Protein AF-A0A7X6WTU8-F1 (afdb_monomer_lite)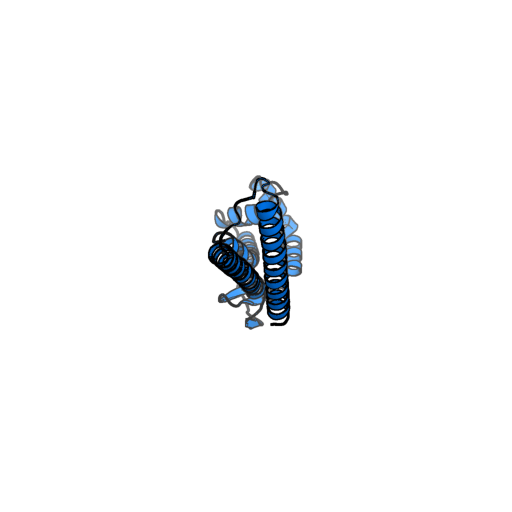

Sequence (178 aa):
MKKYIISIILMIMLAIFIYVMYQYFFKRNVDKALQKEEVYKLPDLNDLVSFYLFLCAIVFFALLMKDTAKSFDDKGSHCVQDNVSVSYIDANYEFCINSYNNIVFKNQESAMNNILKQNETLIAELLEKRNIKESKSHDALYFSLQQYQSSESETALYHLLDIYRNYYLTEEKGGQNS

Secondary structure (DSSP, 8-state):
-HHHHHHHHHHHHHHHHHHHHHHHHHHHHHHHHHTT-----PPPHHHHHHHHHHHHHHHHHHHHHHHHHHHHHHHHH-EEEE----TTS-TTS-EEEETTS-EEESSHHHHHHHHHHHTHHHHHHHHHHTT--GGGHHHHHHHHHHH---SHHHHHHHHHHHHHHHHHHHHHHHHTT-

Structure (mmCIF, N/CA/C/O backbone):
data_AF-A0A7X6WTU8-F1
#
_entry.id   AF-A0A7X6WTU8-F1
#
loop_
_atom_site.group_PDB
_atom_site.id
_atom_site.type_symbol
_atom_site.label_atom_id
_atom_site.label_alt_id
_atom_site.label_comp_id
_atom_site.label_asym_id
_atom_site.label_entity_id
_atom_site.label_seq_id
_atom_site.pdbx_PDB_ins_code
_atom_site.Cartn_x
_atom_site.Cartn_y
_atom_site.Cartn_z
_atom_site.occupancy
_atom_site.B_iso_or_equiv
_atom_site.auth_seq_id
_atom_site.auth_comp_id
_atom_site.auth_asym_id
_atom_site.auth_atom_id
_atom_site.pdbx_PDB_model_num
ATOM 1 N N . MET A 1 1 ? -2.491 -11.390 15.156 1.00 62.38 1 MET A N 1
ATOM 2 C CA . MET A 1 1 ? -3.156 -11.897 16.384 1.00 62.38 1 MET A CA 1
ATOM 3 C C . MET A 1 1 ? -2.782 -11.115 17.653 1.00 62.38 1 MET A C 1
ATOM 5 O O . MET A 1 1 ? -3.670 -10.497 18.220 1.00 62.38 1 MET A O 1
ATOM 9 N N . LYS A 1 2 ? -1.501 -11.035 18.067 1.00 76.50 2 LYS A N 1
ATOM 10 C CA . LYS A 1 2 ? -1.082 -10.296 19.290 1.00 76.50 2 LYS A CA 1
ATOM 11 C C . LYS A 1 2 ? -1.552 -8.825 19.346 1.00 76.50 2 LYS A C 1
ATOM 13 O O . LYS A 1 2 ? -1.995 -8.371 20.392 1.00 76.50 2 LYS A O 1
ATOM 18 N N . LYS A 1 3 ? -1.518 -8.104 18.217 1.00 75.00 3 LYS A N 1
ATOM 19 C CA . LYS A 1 3 ? -1.944 -6.691 18.118 1.00 75.00 3 LYS A CA 1
ATOM 20 C C . LYS A 1 3 ? -3.439 -6.479 18.413 1.00 75.00 3 LYS A C 1
ATOM 22 O O . LYS A 1 3 ? -3.790 -5.525 19.096 1.00 75.00 3 LYS A O 1
ATOM 27 N N . TYR A 1 4 ? -4.300 -7.396 17.967 1.00 80.12 4 TYR A N 1
ATOM 28 C CA . TYR A 1 4 ? -5.743 -7.330 18.227 1.00 80.12 4 TYR A CA 1
ATOM 29 C C . TYR A 1 4 ? -6.070 -7.590 19.696 1.00 80.12 4 TYR A C 1
ATOM 31 O O . TYR A 1 4 ? -6.890 -6.886 20.270 1.00 80.12 4 TYR A O 1
ATOM 39 N N . ILE A 1 5 ? -5.375 -8.541 20.327 1.00 86.00 5 ILE A N 1
ATOM 40 C CA . ILE A 1 5 ? -5.543 -8.837 21.757 1.00 86.00 5 ILE A CA 1
ATOM 41 C C . ILE A 1 5 ? -5.184 -7.609 22.605 1.00 86.00 5 ILE A C 1
ATOM 43 O O . ILE A 1 5 ? -5.943 -7.236 23.493 1.00 86.00 5 ILE A O 1
ATOM 47 N N . ILE A 1 6 ? -4.071 -6.935 22.294 1.00 87.69 6 ILE A N 1
ATOM 48 C CA . ILE A 1 6 ? -3.666 -5.704 22.992 1.00 87.69 6 ILE A CA 1
ATOM 49 C C . ILE A 1 6 ? -4.714 -4.598 22.809 1.00 87.69 6 ILE A C 1
ATOM 51 O O . ILE A 1 6 ? -5.072 -3.928 23.775 1.00 87.69 6 ILE A O 1
ATOM 55 N N . SER A 1 7 ? -5.242 -4.427 21.592 1.00 83.38 7 SER A N 1
ATOM 56 C CA . SER A 1 7 ? -6.282 -3.429 21.322 1.00 83.38 7 SER A CA 1
ATOM 57 C C . SER A 1 7 ? -7.583 -3.729 22.076 1.00 83.38 7 SER A C 1
ATOM 59 O O . SER A 1 7 ? -8.149 -2.814 22.665 1.00 83.38 7 SER A O 1
ATOM 61 N N . ILE A 1 8 ? -8.008 -4.996 22.146 1.00 87.81 8 ILE A N 1
ATOM 62 C CA . ILE A 1 8 ? -9.170 -5.424 22.944 1.00 87.81 8 ILE A CA 1
ATOM 63 C C . ILE A 1 8 ? -8.971 -5.075 24.421 1.00 87.81 8 ILE A C 1
ATOM 65 O O . ILE A 1 8 ? -9.858 -4.489 25.038 1.00 87.81 8 ILE A O 1
ATOM 69 N N . ILE A 1 9 ? -7.803 -5.394 24.987 1.00 90.50 9 ILE A N 1
ATOM 70 C CA . ILE A 1 9 ? -7.499 -5.106 26.396 1.00 90.50 9 ILE A CA 1
ATOM 71 C C . ILE A 1 9 ? -7.551 -3.597 26.663 1.00 90.50 9 ILE A C 1
ATOM 73 O O . ILE A 1 9 ? -8.177 -3.172 27.633 1.00 90.50 9 ILE A O 1
ATOM 77 N N . LEU A 1 10 ? -6.946 -2.779 25.795 1.00 89.56 10 LEU A N 1
ATOM 78 C CA . LEU A 1 10 ? -6.986 -1.317 25.914 1.00 89.56 10 LEU A CA 1
ATOM 79 C C . LEU A 1 10 ? -8.417 -0.773 25.866 1.00 89.56 10 LEU A C 1
ATOM 81 O O . LEU A 1 10 ? -8.763 0.108 26.651 1.00 89.56 10 LEU A O 1
ATOM 85 N N . MET A 1 11 ? -9.257 -1.326 24.992 1.00 90.00 11 MET A N 1
ATOM 86 C CA . MET A 1 11 ? -10.660 -0.935 24.897 1.00 90.00 11 MET A CA 1
ATOM 87 C C . MET A 1 11 ? -11.417 -1.275 26.178 1.00 90.00 11 MET A C 1
ATOM 89 O O . MET A 1 11 ? -12.075 -0.397 26.734 1.00 90.00 11 MET A O 1
ATOM 93 N N . ILE A 1 12 ? -11.267 -2.491 26.707 1.00 91.88 12 ILE A N 1
ATOM 94 C CA . ILE A 1 12 ? -11.907 -2.895 27.969 1.00 91.88 12 ILE A CA 1
ATOM 95 C C . ILE A 1 12 ? -11.475 -1.976 29.120 1.00 91.88 12 ILE A C 1
ATOM 97 O O . ILE A 1 12 ? -12.317 -1.509 29.886 1.00 91.88 12 ILE A O 1
ATOM 101 N N . MET A 1 13 ? -10.181 -1.659 29.216 1.00 92.69 13 MET A N 1
ATOM 102 C CA . MET A 1 13 ? -9.663 -0.729 30.226 1.00 92.69 13 MET A CA 1
ATOM 103 C C . MET A 1 13 ? -10.292 0.663 30.094 1.00 92.69 13 MET A C 1
ATOM 105 O O . MET A 1 13 ? -10.672 1.267 31.097 1.00 92.69 13 MET A O 1
ATOM 109 N N . LEU A 1 14 ? -10.461 1.152 28.862 1.00 91.94 14 LEU A N 1
ATOM 110 C CA . LEU A 1 14 ? -11.131 2.421 28.594 1.00 91.94 14 LEU A CA 1
ATOM 111 C C . LEU A 1 14 ? -12.617 2.384 28.987 1.00 91.94 14 LEU A C 1
ATOM 113 O O . LEU A 1 14 ? -13.101 3.346 29.578 1.00 91.94 14 LEU A O 1
ATOM 117 N N . ALA A 1 15 ? -13.331 1.282 28.729 1.00 88.81 15 ALA A N 1
ATOM 118 C CA . ALA A 1 15 ? -14.728 1.123 29.144 1.00 88.81 15 ALA A CA 1
ATOM 119 C C . ALA A 1 15 ? -14.877 1.202 30.667 1.00 88.81 15 ALA A C 1
ATOM 121 O O . ALA A 1 15 ? -15.729 1.931 31.176 1.00 88.81 15 ALA A O 1
ATOM 122 N N . ILE A 1 16 ? -14.017 0.481 31.394 1.00 92.62 16 ILE A N 1
ATOM 123 C CA . ILE A 1 16 ? -13.997 0.492 32.860 1.00 92.62 16 ILE A CA 1
ATOM 124 C C . ILE A 1 16 ? -13.714 1.909 33.363 1.00 92.62 16 ILE A C 1
ATOM 126 O O . ILE A 1 16 ? -14.418 2.399 34.244 1.00 92.62 16 ILE A O 1
ATOM 130 N N . PHE A 1 17 ? -12.725 2.588 32.781 1.00 93.31 17 PHE A N 1
ATOM 131 C CA . PHE A 1 17 ? -12.392 3.962 33.145 1.00 93.31 17 PHE A CA 1
ATOM 132 C C . PHE A 1 17 ? -13.574 4.919 32.938 1.00 93.31 17 PHE A C 1
ATOM 134 O O . PHE A 1 17 ? -13.935 5.659 33.854 1.00 93.31 17 PHE A O 1
ATOM 141 N N . ILE A 1 18 ? -14.222 4.867 31.770 1.00 89.81 18 ILE A N 1
ATOM 142 C CA . ILE A 1 18 ? -15.401 5.685 31.454 1.00 89.81 18 ILE A CA 1
ATOM 143 C C . ILE A 1 18 ? -16.536 5.406 32.449 1.00 89.81 18 ILE A C 1
ATOM 145 O O . ILE A 1 18 ? -17.143 6.346 32.964 1.00 89.81 18 ILE A O 1
ATOM 149 N N . TYR A 1 19 ? -16.790 4.136 32.772 1.00 91.31 19 TYR A N 1
ATOM 150 C CA . TYR A 1 19 ? -17.820 3.747 33.736 1.00 91.31 19 TYR A CA 1
ATOM 151 C C . TYR A 1 19 ? -17.535 4.279 35.147 1.00 91.31 19 TYR A C 1
ATOM 153 O O . TYR A 1 19 ? -18.424 4.831 35.796 1.00 91.31 19 TYR A O 1
ATOM 161 N N . VAL A 1 20 ? -16.290 4.167 35.617 1.00 92.81 20 VAL A N 1
ATOM 162 C CA . VAL A 1 20 ? -15.877 4.696 36.926 1.00 92.81 20 VAL A CA 1
ATOM 163 C C . VAL A 1 20 ? -16.043 6.216 36.976 1.00 92.81 20 VAL A C 1
ATOM 165 O O . VAL A 1 20 ? -16.587 6.740 37.951 1.00 92.81 20 VAL A O 1
ATOM 168 N N . MET A 1 21 ? -15.642 6.924 35.918 1.00 91.06 21 MET A N 1
ATOM 169 C CA . MET A 1 21 ? -15.829 8.374 35.823 1.00 91.06 21 MET A CA 1
ATOM 170 C C . MET A 1 21 ? -17.314 8.750 35.826 1.00 91.06 21 MET A C 1
ATOM 172 O O . MET A 1 21 ? -17.707 9.669 36.543 1.00 91.06 21 MET A O 1
ATOM 176 N N . TYR A 1 22 ? -18.155 8.018 35.089 1.00 90.06 22 TYR A N 1
ATOM 177 C CA . TYR A 1 22 ? -19.602 8.231 35.080 1.00 90.06 22 TYR A CA 1
ATOM 178 C C . TYR A 1 22 ? -20.210 8.080 36.481 1.00 90.06 22 TYR A C 1
ATOM 180 O O . TYR A 1 22 ? -20.918 8.973 36.941 1.00 90.06 22 TYR A O 1
ATOM 188 N N . GLN A 1 23 ? -19.878 7.000 37.196 1.00 88.75 23 GLN A N 1
ATOM 189 C CA . GLN A 1 23 ? -20.332 6.769 38.574 1.00 88.75 23 GLN A CA 1
ATOM 190 C C . GLN A 1 23 ? -19.881 7.887 39.524 1.00 88.75 23 GLN A C 1
ATOM 192 O O . GLN A 1 23 ? -20.659 8.361 40.355 1.00 88.75 23 GLN A O 1
ATOM 197 N N . TYR A 1 24 ? -18.638 8.348 39.377 1.00 91.25 24 TYR A N 1
ATOM 198 C CA . TYR A 1 24 ? -18.105 9.458 40.161 1.00 91.25 24 TYR A CA 1
ATOM 199 C C . TYR A 1 24 ? -18.883 10.762 39.921 1.00 91.25 24 TYR A C 1
ATOM 201 O O . TYR A 1 24 ? -19.296 11.419 40.881 1.00 91.25 24 TYR A O 1
ATOM 209 N N . PHE A 1 25 ? -19.133 11.125 38.659 1.00 89.44 25 PHE A N 1
ATOM 210 C CA . PHE A 1 25 ? -19.910 12.322 38.325 1.00 89.44 25 PHE A CA 1
ATOM 211 C C . PHE A 1 25 ? -21.370 12.206 38.746 1.00 89.44 25 PHE A C 1
ATOM 213 O O . PHE A 1 25 ? -21.930 13.180 39.247 1.00 89.44 25 PHE A O 1
ATOM 220 N N . PHE A 1 26 ? -21.968 11.024 38.600 1.00 88.81 26 PHE A N 1
ATOM 221 C CA . PHE A 1 26 ? -23.323 10.759 39.062 1.00 88.81 26 PHE A CA 1
ATOM 222 C C . PHE A 1 26 ? -23.437 11.003 40.567 1.00 88.81 26 PHE A C 1
ATOM 224 O O . PHE A 1 26 ? -24.263 11.808 40.993 1.00 88.81 26 PHE A O 1
ATOM 231 N N . LYS A 1 27 ? -22.548 10.401 41.369 1.00 89.31 27 LYS A N 1
ATOM 232 C CA . LYS A 1 27 ? -22.521 10.609 42.822 1.00 89.31 27 LYS A CA 1
ATOM 233 C C . LYS A 1 27 ? -22.354 12.087 43.179 1.00 89.31 27 LYS A C 1
ATOM 235 O O . LYS A 1 27 ? -23.118 12.615 43.977 1.00 89.31 27 LYS A O 1
ATOM 240 N N . ARG A 1 28 ? -21.409 12.775 42.534 1.00 88.81 28 ARG A N 1
ATOM 241 C CA . ARG A 1 28 ? -21.168 14.205 42.766 1.00 88.81 28 ARG A CA 1
ATOM 242 C C . ARG A 1 28 ? -22.388 15.066 42.419 1.00 88.81 28 ARG A C 1
ATOM 244 O O . ARG A 1 28 ? -22.655 16.045 43.109 1.00 88.81 28 ARG A O 1
ATOM 251 N N . ASN A 1 29 ? -23.127 14.716 41.370 1.00 88.56 29 ASN A N 1
ATOM 252 C CA . ASN A 1 29 ? -24.360 15.403 40.995 1.00 88.56 29 ASN A CA 1
ATOM 253 C C . ASN A 1 29 ? -25.495 15.144 41.990 1.00 88.56 29 ASN A C 1
ATOM 255 O O . ASN A 1 29 ? -26.237 16.074 42.297 1.00 88.56 29 ASN A O 1
ATOM 259 N N . VAL A 1 30 ? -25.604 13.926 42.529 1.00 88.69 30 VAL A N 1
ATOM 260 C CA . VAL A 1 30 ? -26.540 13.619 43.622 1.00 88.69 30 VAL A CA 1
ATOM 261 C C . VAL A 1 30 ? -26.209 14.458 44.859 1.00 88.69 30 VAL A C 1
ATOM 263 O O . VAL A 1 30 ? -27.101 15.104 45.403 1.00 88.69 30 VAL A O 1
ATOM 266 N N . ASP A 1 31 ? -24.936 14.524 45.258 1.00 89.62 31 ASP A N 1
ATOM 267 C CA . ASP A 1 31 ? -24.501 15.315 46.418 1.00 89.62 31 ASP A CA 1
ATOM 268 C C . ASP A 1 31 ? -24.830 16.812 46.242 1.00 89.62 31 ASP A C 1
ATOM 270 O O . ASP A 1 31 ? -25.371 17.444 47.151 1.00 89.62 31 ASP A O 1
ATOM 274 N N . LYS A 1 32 ? -24.591 17.369 45.047 1.00 89.00 32 LYS A N 1
ATOM 275 C CA . LYS A 1 32 ? -24.964 18.752 44.700 1.00 89.00 32 LYS A CA 1
ATOM 276 C C . LYS A 1 32 ? -26.469 18.995 44.719 1.00 89.00 32 LYS A C 1
ATOM 278 O O . LYS A 1 32 ? -26.921 20.011 45.244 1.00 89.00 32 LYS A O 1
ATOM 283 N N . ALA A 1 33 ? -27.249 18.055 44.184 1.00 86.56 33 ALA A N 1
ATOM 284 C CA . ALA A 1 33 ? -28.706 18.135 44.196 1.00 86.56 33 ALA A CA 1
ATOM 285 C C . ALA A 1 33 ? -29.246 18.179 45.634 1.00 86.56 33 ALA A C 1
ATOM 287 O O . ALA A 1 33 ? -30.125 18.984 45.946 1.00 86.56 33 ALA A O 1
ATOM 288 N N . LEU A 1 34 ? -28.678 17.362 46.530 1.00 89.25 34 LEU A N 1
ATOM 289 C CA . LEU A 1 34 ? -29.015 17.360 47.957 1.00 89.25 34 LEU A CA 1
ATOM 290 C C . LEU A 1 34 ? -28.646 18.685 48.644 1.00 89.25 34 LEU A C 1
ATOM 292 O O . LEU A 1 34 ? -29.359 19.130 49.543 1.00 89.25 34 LEU A O 1
ATOM 296 N N . GLN A 1 35 ? -27.577 19.342 48.191 1.00 92.62 35 GLN A N 1
ATOM 297 C CA . GLN A 1 35 ? -27.149 20.669 48.652 1.00 92.62 35 GLN A CA 1
ATOM 298 C C . GLN A 1 35 ? -27.923 21.830 47.998 1.00 92.62 35 GLN A C 1
ATOM 300 O O . GLN A 1 35 ? -27.674 22.986 48.334 1.00 92.62 35 GLN A O 1
ATOM 305 N N . LYS A 1 36 ? -28.900 21.539 47.123 1.00 88.00 36 LYS A N 1
ATOM 306 C CA . LYS A 1 36 ? -29.679 22.520 46.340 1.00 88.00 36 LYS A CA 1
ATOM 307 C C . LYS A 1 36 ? -28.819 23.400 45.422 1.00 88.00 36 LYS A C 1
ATOM 309 O O . LYS A 1 36 ? -29.191 24.533 45.126 1.00 88.00 36 LYS A O 1
ATOM 314 N N . GLU A 1 37 ? -27.687 22.876 44.967 1.00 88.94 37 GLU A N 1
ATOM 315 C CA . GLU A 1 37 ? -26.853 23.512 43.949 1.00 88.94 37 GLU A CA 1
ATOM 316 C C . GLU A 1 37 ? -27.324 23.141 42.535 1.00 88.94 37 GLU A C 1
ATOM 318 O O . GLU A 1 37 ? -28.025 22.146 42.331 1.00 88.94 37 GLU A O 1
ATOM 323 N N . GLU A 1 38 ? -26.909 23.919 41.532 1.00 81.81 38 GLU A N 1
ATOM 324 C CA . GLU A 1 38 ? -27.155 23.578 40.130 1.00 81.81 38 GLU A CA 1
ATOM 325 C C . GLU A 1 38 ? -26.435 22.278 39.734 1.00 81.81 38 GLU A C 1
ATOM 327 O O . GLU A 1 38 ? -25.240 22.075 39.991 1.00 81.81 38 GLU A O 1
ATOM 332 N N . VAL A 1 39 ? -27.183 21.391 39.076 1.00 85.19 39 VAL A N 1
ATOM 333 C CA . VAL A 1 39 ? -26.730 20.058 38.671 1.00 85.19 39 VAL A CA 1
ATOM 334 C C . VAL A 1 39 ? -26.546 20.016 37.160 1.00 85.19 39 VAL A C 1
ATOM 336 O O . VAL A 1 39 ? -27.395 20.478 36.400 1.00 85.19 39 VAL A O 1
ATOM 339 N N . TYR A 1 40 ? -25.449 19.411 36.710 1.00 79.88 40 TYR A N 1
ATOM 340 C CA . TYR A 1 40 ? -25.194 19.207 35.287 1.00 79.88 40 TYR A CA 1
ATOM 341 C C . TYR A 1 40 ? -26.010 18.028 34.759 1.00 79.88 40 TYR A C 1
ATOM 343 O O . TYR A 1 40 ? -26.034 16.959 35.372 1.00 79.88 40 TYR A O 1
ATOM 351 N N . LYS A 1 41 ? -26.631 18.187 33.588 1.00 80.31 41 LYS A N 1
ATOM 352 C CA . LYS A 1 41 ? -27.321 17.084 32.915 1.00 80.31 41 LYS A CA 1
ATOM 353 C C . LYS A 1 41 ? -26.283 16.088 32.390 1.00 80.31 41 LYS A C 1
ATOM 355 O O . LYS A 1 41 ? -25.497 16.425 31.507 1.00 80.31 41 LYS A O 1
ATOM 360 N N . LEU A 1 42 ? -26.261 14.886 32.960 1.00 83.06 42 LEU A N 1
ATOM 361 C CA . LEU A 1 42 ? -25.436 13.786 32.465 1.00 83.06 42 LEU A CA 1
ATOM 362 C C . LEU A 1 42 ? -26.174 13.065 31.327 1.00 83.06 42 LEU A C 1
ATOM 364 O O . LEU A 1 42 ? -27.403 12.981 31.376 1.00 83.06 42 LEU A O 1
ATOM 368 N N . PRO A 1 43 ? -25.454 12.573 30.306 1.00 82.50 43 PRO A N 1
ATOM 369 C CA . PRO A 1 43 ? -26.031 11.674 29.313 1.00 82.50 43 PRO A CA 1
ATOM 370 C C . PRO A 1 43 ? -26.457 10.364 29.978 1.00 82.50 43 PRO A C 1
ATOM 372 O O . PRO A 1 43 ? -25.840 9.941 30.957 1.00 82.50 43 PRO A O 1
ATOM 375 N N . ASP A 1 44 ? -27.482 9.710 29.438 1.00 86.88 44 ASP A N 1
ATOM 376 C CA . ASP A 1 44 ? -27.899 8.412 29.953 1.00 86.88 44 ASP A CA 1
ATOM 377 C C . ASP A 1 44 ? -26.809 7.361 29.715 1.00 86.88 44 ASP A C 1
ATOM 379 O O . ASP A 1 44 ? -26.048 7.405 28.743 1.00 86.88 44 ASP A O 1
ATOM 383 N N . LEU A 1 45 ? -26.750 6.365 30.602 1.00 85.31 45 LEU A N 1
ATOM 384 C CA . LEU A 1 45 ? -25.768 5.285 30.500 1.00 85.31 45 LEU A CA 1
ATOM 385 C C . LEU A 1 45 ? -25.873 4.548 29.152 1.00 85.31 45 LEU A C 1
ATOM 387 O O . LEU A 1 45 ? -24.855 4.162 28.582 1.00 85.31 45 LEU A O 1
ATOM 391 N N . ASN A 1 46 ? -27.088 4.395 28.620 1.00 87.44 46 ASN A N 1
ATOM 392 C CA . ASN A 1 46 ? -27.318 3.760 27.322 1.00 87.44 46 ASN A CA 1
ATOM 393 C C . ASN A 1 46 ? -26.713 4.553 26.157 1.00 87.44 46 ASN A C 1
ATOM 395 O O . ASN A 1 46 ? -26.153 3.944 25.242 1.00 87.44 46 ASN A O 1
ATOM 399 N N . ASP A 1 47 ? -26.775 5.884 26.198 1.00 86.50 47 ASP A N 1
ATOM 400 C CA . ASP A 1 47 ? -26.174 6.736 25.167 1.00 86.50 47 ASP A CA 1
ATOM 401 C C . ASP A 1 47 ? -24.648 6.616 25.205 1.00 86.50 47 ASP A C 1
ATOM 403 O O . ASP A 1 47 ? -23.995 6.472 24.169 1.00 86.50 47 ASP A O 1
ATOM 407 N N . LEU A 1 48 ? -24.080 6.579 26.414 1.00 87.88 48 LEU A N 1
ATOM 408 C CA . LEU A 1 48 ? -22.646 6.404 26.635 1.00 87.88 48 LEU A CA 1
ATOM 409 C C . LEU A 1 48 ? -22.148 5.045 26.118 1.00 87.88 48 LEU A C 1
ATOM 411 O O . LEU A 1 48 ? -21.121 4.974 25.441 1.00 87.88 48 LEU A O 1
ATOM 415 N N . VAL A 1 49 ? -22.888 3.968 26.406 1.00 89.25 49 VAL A N 1
ATOM 416 C CA . VAL A 1 49 ? -22.578 2.612 25.924 1.00 89.25 49 VAL A CA 1
ATOM 417 C C . VAL A 1 49 ? -22.677 2.543 24.403 1.00 89.25 49 VAL A C 1
ATOM 419 O O . VAL A 1 49 ? -21.780 2.001 23.758 1.00 89.25 49 VAL A O 1
ATOM 422 N N . SER A 1 50 ? -23.725 3.125 23.818 1.00 88.69 50 SER A N 1
ATOM 423 C CA . SER A 1 50 ? -23.925 3.139 22.365 1.00 88.69 50 SER A CA 1
ATOM 424 C C . SER A 1 50 ? -22.798 3.888 21.652 1.00 88.69 50 SER A C 1
ATOM 426 O O . SER A 1 50 ? -22.223 3.375 20.689 1.00 88.69 50 SER A O 1
ATOM 428 N N . PHE A 1 51 ? -22.414 5.059 22.168 1.00 89.62 51 PHE A N 1
ATOM 429 C CA . PHE A 1 51 ? -21.278 5.824 21.657 1.00 89.62 51 PHE A CA 1
ATOM 430 C C . PHE A 1 51 ? -19.964 5.040 21.761 1.00 89.62 51 PHE A C 1
ATOM 432 O O . PHE A 1 51 ? -19.176 5.003 20.814 1.00 89.62 51 PHE A O 1
ATOM 439 N N . TYR A 1 52 ? -19.738 4.363 22.887 1.00 90.19 52 TYR A N 1
ATOM 440 C CA . TYR A 1 52 ? -18.543 3.554 23.094 1.00 90.19 52 TYR A CA 1
ATOM 441 C C . TYR A 1 52 ? -18.468 2.353 22.134 1.00 90.19 52 TYR A C 1
ATOM 443 O O . TYR A 1 52 ? -17.409 2.092 21.560 1.00 90.19 52 TYR A O 1
ATOM 451 N N . LEU A 1 53 ? -19.580 1.646 21.902 1.00 89.75 53 LEU A N 1
ATOM 452 C CA . LEU A 1 53 ? -19.639 0.550 20.927 1.00 89.75 53 LEU A CA 1
ATOM 453 C C . LEU A 1 53 ? -19.373 1.042 19.500 1.00 89.75 53 LEU A C 1
ATOM 455 O O . LEU A 1 53 ? -18.647 0.387 18.751 1.00 89.75 53 LEU A O 1
ATOM 459 N N . PHE A 1 54 ? -19.904 2.212 19.141 1.00 91.44 54 PHE A N 1
ATOM 460 C CA . PHE A 1 54 ? -19.635 2.839 17.849 1.00 91.44 54 PHE A CA 1
ATOM 461 C C . PHE A 1 54 ? -18.150 3.186 17.680 1.00 91.44 54 PHE A C 1
ATOM 463 O O . PHE A 1 54 ? -17.539 2.844 16.665 1.00 91.44 54 PHE A O 1
ATOM 470 N N . LEU A 1 55 ? -17.534 3.779 18.707 1.00 89.88 55 LEU A N 1
ATOM 471 C CA . LEU A 1 55 ? -16.098 4.054 18.721 1.00 89.88 55 LEU A CA 1
ATOM 472 C C . LEU A 1 55 ? -15.277 2.760 18.601 1.00 89.88 55 LEU A C 1
ATOM 474 O O . LEU A 1 55 ? -14.293 2.719 17.860 1.00 89.88 55 LEU A O 1
ATOM 478 N N . CYS A 1 56 ? -15.707 1.681 19.263 1.00 90.25 56 CYS A N 1
ATOM 479 C CA . CYS A 1 56 ? -15.076 0.374 19.120 1.00 90.25 56 CYS A CA 1
ATOM 480 C C . CYS A 1 56 ? -15.117 -0.140 17.688 1.00 90.25 56 CYS A C 1
ATOM 482 O O . CYS A 1 56 ? -14.078 -0.546 17.166 1.00 90.25 56 CYS A O 1
ATOM 484 N N . ALA A 1 57 ? -16.281 -0.079 17.042 1.00 88.62 57 ALA A N 1
ATOM 485 C CA . ALA A 1 57 ? -16.423 -0.491 15.654 1.00 88.62 57 ALA A CA 1
ATOM 486 C C . ALA A 1 57 ? -15.460 0.285 14.742 1.00 88.62 57 ALA A C 1
ATOM 488 O O . ALA A 1 57 ? -14.725 -0.340 13.979 1.00 88.62 57 ALA A O 1
ATOM 489 N N . ILE A 1 58 ? -15.380 1.614 14.880 1.00 89.12 58 ILE A N 1
ATOM 490 C CA . ILE A 1 58 ? -14.470 2.452 14.079 1.00 89.12 58 ILE A CA 1
ATOM 491 C C . ILE A 1 58 ? -13.013 2.010 14.241 1.00 89.12 58 ILE A C 1
ATOM 493 O O . ILE A 1 58 ? -12.315 1.812 13.246 1.00 89.12 58 ILE A O 1
ATOM 497 N N . VAL A 1 59 ? -12.543 1.828 15.478 1.00 87.06 59 VAL A N 1
ATOM 498 C CA . VAL A 1 59 ? -11.148 1.433 15.729 1.00 87.06 59 VAL A CA 1
ATOM 499 C C . VAL A 1 59 ? -10.858 0.042 15.161 1.00 87.06 59 VAL A C 1
ATOM 501 O O . VAL A 1 59 ? -9.810 -0.159 14.545 1.00 87.06 59 VAL A O 1
ATOM 504 N N . PHE A 1 60 ? -11.781 -0.910 15.310 1.00 85.44 60 PHE A N 1
ATOM 505 C CA . PHE A 1 60 ? -11.626 -2.242 14.723 1.00 85.44 60 PHE A CA 1
ATOM 506 C C . PHE A 1 60 ? -11.571 -2.199 13.197 1.00 85.44 60 PHE A C 1
ATOM 508 O O . PHE A 1 60 ? -10.682 -2.819 12.611 1.00 85.44 60 PHE A O 1
ATOM 515 N N . PHE A 1 61 ? -12.462 -1.441 12.557 1.00 85.50 61 PHE A N 1
ATOM 516 C CA . PHE A 1 61 ? -12.439 -1.253 11.108 1.00 85.50 61 PHE A CA 1
ATOM 517 C C . PHE A 1 61 ? -11.133 -0.610 10.640 1.00 85.50 61 PHE A C 1
ATOM 519 O O . PHE A 1 61 ? -10.538 -1.094 9.682 1.00 85.50 61 PHE A O 1
ATOM 526 N N . ALA A 1 62 ? -10.631 0.409 11.339 1.00 82.06 62 ALA A N 1
ATOM 527 C CA . ALA A 1 62 ? -9.358 1.045 11.003 1.00 82.06 62 ALA A CA 1
ATOM 528 C C . ALA A 1 62 ? -8.167 0.072 11.107 1.00 82.06 62 ALA A C 1
ATOM 530 O O . ALA A 1 62 ? -7.291 0.061 10.241 1.00 82.06 62 ALA A O 1
ATOM 531 N N . LEU A 1 63 ? -8.137 -0.780 12.140 1.00 83.19 63 LEU A N 1
ATOM 532 C CA . LEU A 1 63 ? -7.100 -1.806 12.290 1.00 83.19 63 LEU A CA 1
ATOM 533 C C . LEU A 1 63 ? -7.182 -2.877 11.197 1.00 83.19 63 LEU A C 1
ATOM 535 O O . LEU A 1 63 ? -6.146 -3.282 10.669 1.00 83.19 63 LEU A O 1
ATOM 539 N N . LEU A 1 64 ? -8.393 -3.316 10.845 1.00 79.38 64 LEU A N 1
ATOM 540 C CA . LEU A 1 64 ? -8.610 -4.263 9.751 1.00 79.38 64 LEU A CA 1
ATOM 541 C C . LEU A 1 64 ? -8.169 -3.662 8.416 1.00 79.38 64 LEU A C 1
ATOM 543 O O . LEU A 1 64 ? -7.369 -4.277 7.717 1.00 79.38 64 LEU A O 1
ATOM 547 N N . MET A 1 65 ? -8.609 -2.445 8.094 1.00 76.50 65 MET A N 1
ATOM 548 C CA . MET A 1 65 ? -8.226 -1.732 6.870 1.00 76.50 65 MET A CA 1
ATOM 549 C C . MET A 1 65 ? -6.705 -1.595 6.757 1.00 76.50 65 MET A C 1
ATOM 551 O O . MET A 1 65 ? -6.143 -1.904 5.712 1.00 76.50 65 MET A O 1
ATOM 555 N N . LYS A 1 66 ? -6.018 -1.241 7.849 1.00 75.38 66 LYS A N 1
ATOM 556 C CA . LYS A 1 66 ? -4.553 -1.127 7.876 1.00 75.38 66 LYS A CA 1
ATOM 557 C C . LYS A 1 66 ? -3.838 -2.449 7.586 1.00 75.38 66 LYS A C 1
ATOM 559 O O . LYS A 1 66 ? -2.866 -2.462 6.834 1.00 75.38 66 LYS A O 1
ATOM 564 N N . ASP A 1 67 ? -4.288 -3.550 8.182 1.00 68.94 67 ASP A N 1
ATOM 565 C CA . ASP A 1 67 ? -3.687 -4.863 7.921 1.00 68.94 67 ASP A CA 1
ATOM 566 C C . ASP A 1 67 ? -4.035 -5.369 6.507 1.00 68.94 67 ASP A C 1
ATOM 568 O O . ASP A 1 67 ? -3.212 -6.031 5.874 1.00 68.94 67 ASP A O 1
ATOM 572 N N . THR A 1 68 ? -5.206 -4.999 5.977 1.00 62.16 68 THR A N 1
ATOM 573 C CA . THR A 1 68 ? -5.598 -5.316 4.596 1.00 62.16 68 THR A CA 1
ATOM 574 C C . THR A 1 68 ? -4.732 -4.549 3.596 1.00 62.16 68 THR A C 1
ATOM 576 O O . THR A 1 68 ? -4.161 -5.172 2.707 1.00 62.16 68 THR A O 1
ATOM 579 N N . ALA A 1 69 ? -4.549 -3.238 3.787 1.00 61.31 69 ALA A N 1
ATOM 580 C CA . ALA A 1 69 ? -3.658 -2.399 2.981 1.00 61.31 69 ALA A CA 1
ATOM 581 C C . ALA A 1 69 ? -2.224 -2.949 2.976 1.00 61.31 69 ALA A C 1
ATOM 583 O O . ALA A 1 69 ? -1.648 -3.179 1.918 1.00 61.31 69 ALA A O 1
ATOM 584 N N . LYS A 1 70 ? -1.697 -3.313 4.152 1.00 57.50 70 LYS A N 1
ATOM 585 C CA . LYS A 1 70 ? -0.371 -3.930 4.248 1.00 57.50 70 LYS A CA 1
ATOM 586 C C . LYS A 1 70 ? -0.275 -5.270 3.502 1.00 57.50 70 LYS A C 1
ATOM 588 O O . LYS A 1 70 ? 0.754 -5.575 2.910 1.00 57.50 70 LYS A O 1
ATOM 593 N N . SER A 1 71 ? -1.336 -6.080 3.516 1.00 52.97 71 SER A N 1
ATOM 594 C CA . SER A 1 71 ? -1.370 -7.327 2.743 1.00 52.97 71 SER A CA 1
ATOM 595 C C . SER A 1 71 ? -1.410 -7.094 1.230 1.00 52.97 71 SER A C 1
ATOM 597 O O . SER A 1 71 ? -1.101 -8.034 0.495 1.00 52.97 71 SER A O 1
ATOM 599 N N . PHE A 1 72 ? -1.835 -5.923 0.757 1.00 53.09 72 PHE A N 1
ATOM 600 C CA . PHE A 1 72 ? -1.760 -5.562 -0.656 1.00 53.09 72 PHE A CA 1
ATOM 601 C C . PHE A 1 72 ? -0.354 -5.083 -1.033 1.00 53.09 72 PHE A C 1
ATOM 603 O O . PHE A 1 72 ? 0.153 -5.540 -2.059 1.00 53.09 72 PHE A O 1
ATOM 610 N N . ASP A 1 73 ? 0.299 -4.300 -0.169 1.00 54.03 73 ASP A N 1
ATOM 611 C CA . ASP A 1 73 ? 1.690 -3.853 -0.359 1.00 54.03 73 ASP A CA 1
ATOM 612 C C . ASP A 1 73 ? 2.672 -5.039 -0.451 1.00 54.03 73 ASP A C 1
ATOM 614 O O . ASP A 1 73 ? 3.501 -5.098 -1.356 1.00 54.03 73 ASP A O 1
ATOM 618 N N . ASP A 1 74 ? 2.535 -6.054 0.414 1.00 52.72 74 ASP A N 1
ATOM 619 C CA . ASP A 1 74 ? 3.425 -7.232 0.388 1.00 52.72 74 ASP A CA 1
ATOM 620 C C . ASP A 1 74 ? 3.205 -8.130 -0.855 1.00 52.72 74 ASP A C 1
ATOM 622 O O . ASP A 1 74 ? 4.087 -8.886 -1.251 1.00 52.72 74 ASP A O 1
ATOM 626 N N . LYS A 1 75 ? 2.047 -8.076 -1.530 1.00 51.44 75 LYS A N 1
ATOM 627 C CA . LYS A 1 75 ? 1.744 -8.987 -2.659 1.00 51.44 75 LYS A CA 1
ATOM 628 C C . LYS A 1 75 ? 2.316 -8.541 -4.004 1.00 51.44 75 LYS A C 1
ATOM 630 O O . LYS A 1 75 ? 2.446 -9.378 -4.900 1.00 51.44 75 LYS A O 1
ATOM 635 N N . GLY A 1 76 ? 2.643 -7.256 -4.158 1.00 53.62 76 GLY A N 1
ATOM 636 C CA . GLY A 1 76 ? 3.277 -6.726 -5.371 1.00 53.62 76 GLY A CA 1
ATOM 637 C C . GLY A 1 76 ? 4.725 -7.198 -5.546 1.00 53.62 76 GLY A C 1
ATOM 638 O O . GLY A 1 76 ? 5.176 -7.375 -6.679 1.00 53.62 76 GLY A O 1
ATOM 639 N N . SER A 1 77 ? 5.409 -7.470 -4.428 1.00 54.94 77 SER A N 1
ATOM 640 C CA . SER A 1 77 ? 6.842 -7.784 -4.351 1.00 54.94 77 SER A CA 1
ATOM 641 C C . SER A 1 77 ? 7.171 -9.274 -4.215 1.00 54.94 77 SER A C 1
ATOM 643 O O . SER A 1 77 ? 8.318 -9.672 -4.418 1.00 54.94 77 SER A O 1
ATOM 645 N N . HIS A 1 78 ? 6.189 -10.122 -3.897 1.00 67.94 78 HIS A N 1
ATOM 646 C CA . HIS A 1 78 ? 6.411 -11.559 -3.758 1.00 67.94 78 HIS A CA 1
ATOM 647 C C . HIS A 1 78 ? 6.288 -12.308 -5.089 1.00 67.94 78 HIS A C 1
ATOM 649 O O . HIS A 1 78 ? 5.219 -12.368 -5.703 1.00 67.94 78 HIS A O 1
ATOM 655 N N . CYS A 1 79 ? 7.396 -12.936 -5.486 1.00 74.62 79 CYS A N 1
ATOM 656 C CA . CYS A 1 79 ? 7.453 -13.898 -6.577 1.00 74.62 79 CYS A CA 1
ATOM 657 C C . CYS A 1 79 ? 6.665 -15.164 -6.210 1.00 74.62 79 CYS A C 1
ATOM 659 O O . CYS A 1 79 ? 6.960 -15.826 -5.216 1.00 74.62 79 CYS A O 1
ATOM 661 N N . VAL A 1 80 ? 5.663 -15.502 -7.019 1.00 79.31 80 VAL A N 1
ATOM 662 C CA . VAL A 1 80 ? 4.914 -16.767 -6.936 1.00 79.31 80 VAL A CA 1
ATOM 663 C C . VAL A 1 80 ? 5.563 -17.832 -7.818 1.00 79.31 80 VAL A C 1
ATOM 665 O O . VAL A 1 80 ? 5.541 -19.013 -7.479 1.00 79.31 80 VAL A O 1
ATOM 668 N N . GLN A 1 81 ? 6.172 -17.413 -8.929 1.00 79.88 81 GLN A N 1
ATOM 669 C CA . GLN A 1 81 ? 6.925 -18.286 -9.822 1.00 79.88 81 GLN A CA 1
ATOM 670 C C . GLN A 1 81 ? 8.257 -17.640 -10.200 1.00 79.88 81 GLN A C 1
ATOM 672 O O . GLN A 1 81 ? 8.292 -16.557 -10.786 1.00 79.88 81 GLN A O 1
ATOM 677 N N . ASP A 1 82 ? 9.346 -18.333 -9.881 1.00 78.25 82 ASP A N 1
ATOM 678 C CA . ASP A 1 82 ? 10.710 -17.903 -10.177 1.00 78.25 82 ASP A CA 1
ATOM 679 C C . ASP A 1 82 ? 11.164 -18.273 -11.595 1.00 78.25 82 ASP A C 1
ATOM 681 O O . ASP A 1 82 ? 10.685 -19.238 -12.191 1.00 78.25 82 ASP A O 1
ATOM 685 N N . ASN A 1 83 ? 12.171 -17.538 -12.083 1.00 69.44 83 ASN A N 1
ATOM 686 C CA . ASN A 1 83 ? 12.965 -17.842 -13.280 1.00 69.44 83 ASN A CA 1
ATOM 687 C C . ASN A 1 83 ? 12.153 -17.845 -14.578 1.00 69.44 83 ASN A C 1
ATOM 689 O O . ASN A 1 83 ? 12.212 -18.780 -15.379 1.00 69.44 83 ASN A O 1
ATOM 693 N N . VAL A 1 84 ? 11.410 -16.763 -14.792 1.00 78.56 84 VAL A N 1
ATOM 694 C CA . VAL A 1 84 ? 10.720 -16.515 -16.059 1.00 78.56 84 VAL A CA 1
ATOM 695 C C . VAL A 1 84 ? 11.694 -15.872 -17.041 1.00 78.56 84 VAL A C 1
ATOM 697 O O . VAL A 1 84 ? 12.368 -14.903 -16.710 1.00 78.56 84 VAL A O 1
ATOM 700 N N . SER A 1 85 ? 11.780 -16.411 -18.254 1.00 75.25 85 SER A N 1
ATOM 701 C CA . SER A 1 85 ? 12.556 -15.811 -19.340 1.00 75.25 85 SER A CA 1
ATOM 702 C C . SER A 1 85 ? 11.666 -14.906 -20.189 1.00 75.25 85 SER A C 1
ATOM 704 O O . SER A 1 85 ? 10.598 -15.341 -20.625 1.00 75.25 85 SER A O 1
ATOM 706 N N . VAL A 1 86 ? 12.124 -13.691 -20.488 1.00 72.69 86 VAL A N 1
ATOM 707 C CA . VAL A 1 86 ? 11.464 -12.783 -21.437 1.00 72.69 86 VAL A CA 1
ATOM 708 C C . VAL A 1 86 ? 12.270 -12.779 -22.732 1.00 72.69 86 VAL A C 1
ATOM 710 O O . VAL A 1 86 ? 13.420 -12.362 -22.747 1.00 72.69 86 VAL A O 1
ATOM 713 N N . SER A 1 87 ? 11.675 -13.255 -23.827 1.00 66.81 87 SER A N 1
ATOM 714 C CA . SER A 1 87 ? 12.370 -13.564 -25.091 1.00 66.81 87 SER A CA 1
ATOM 715 C C . SER A 1 87 ? 13.036 -12.379 -25.803 1.00 66.81 87 SER A C 1
ATOM 717 O O . SER A 1 87 ? 13.812 -12.599 -26.725 1.00 66.81 87 SER A O 1
ATOM 719 N N . TYR A 1 88 ? 12.732 -11.145 -25.399 1.00 68.50 88 TYR A N 1
ATOM 720 C CA . TYR A 1 88 ? 13.208 -9.910 -26.036 1.00 68.50 88 TYR A CA 1
ATOM 721 C C . TYR A 1 88 ? 14.018 -9.018 -25.088 1.00 68.50 88 TYR A C 1
ATOM 723 O O . TYR A 1 88 ? 14.272 -7.858 -25.401 1.00 68.50 88 TYR A O 1
ATOM 731 N N . ILE A 1 89 ? 14.385 -9.534 -23.912 1.00 70.81 89 ILE A N 1
ATOM 732 C CA . ILE A 1 89 ? 15.170 -8.804 -22.918 1.00 70.81 89 ILE A CA 1
ATOM 733 C C . ILE A 1 89 ? 16.411 -9.624 -22.578 1.00 70.81 89 ILE A C 1
ATOM 735 O O . ILE A 1 89 ? 16.353 -10.849 -22.489 1.00 70.81 89 ILE A O 1
ATOM 739 N N . ASP A 1 90 ? 17.535 -8.928 -22.417 1.00 68.25 90 ASP A N 1
ATOM 740 C CA . ASP A 1 90 ? 18.822 -9.518 -22.064 1.00 68.25 90 ASP A CA 1
ATOM 741 C C . ASP A 1 90 ? 18.706 -10.419 -20.814 1.00 68.25 90 ASP A C 1
ATOM 743 O O . ASP A 1 90 ? 18.047 -10.075 -19.828 1.00 68.25 90 ASP A O 1
ATOM 747 N N . ALA A 1 91 ? 19.382 -11.570 -20.851 1.00 64.75 91 ALA A N 1
ATOM 748 C CA . ALA A 1 91 ? 19.430 -12.558 -19.774 1.00 64.75 91 ALA A CA 1
ATOM 749 C C . ALA A 1 91 ? 20.117 -12.040 -18.495 1.00 64.75 91 ALA A C 1
ATOM 751 O O . ALA A 1 91 ? 20.091 -12.710 -17.465 1.00 64.75 91 ALA A O 1
ATOM 752 N N . ASN A 1 92 ? 20.712 -10.847 -18.549 1.00 76.12 92 ASN A N 1
ATOM 753 C CA . ASN A 1 92 ? 21.308 -10.152 -17.409 1.00 76.12 92 ASN A CA 1
ATOM 754 C C . ASN A 1 92 ? 20.296 -9.704 -16.335 1.00 76.12 92 ASN A C 1
ATOM 756 O O . ASN A 1 92 ? 20.705 -9.258 -15.261 1.00 76.12 92 ASN A O 1
ATOM 760 N N . TYR A 1 93 ? 18.993 -9.812 -16.600 1.00 79.44 93 TYR A N 1
ATOM 761 C CA . TYR A 1 93 ? 17.935 -9.486 -15.648 1.00 79.44 93 TYR A CA 1
ATOM 762 C C . TYR A 1 93 ? 17.243 -10.746 -15.128 1.00 79.44 93 TYR A C 1
ATOM 764 O O . TYR A 1 93 ? 16.855 -11.631 -15.888 1.00 79.44 93 TYR A O 1
ATOM 772 N N . GLU A 1 94 ? 17.034 -10.805 -13.813 1.00 84.56 94 GLU A N 1
ATOM 773 C CA . GLU A 1 94 ? 16.254 -11.870 -13.191 1.00 84.56 94 GLU A CA 1
ATOM 774 C C . GLU A 1 94 ? 14.790 -11.454 -13.034 1.00 84.56 94 GLU A C 1
ATOM 776 O O . GLU A 1 94 ? 14.477 -10.457 -12.372 1.00 84.56 94 GLU A O 1
ATOM 781 N N . PHE A 1 95 ? 13.888 -12.266 -13.587 1.00 86.12 95 PHE A N 1
ATOM 782 C CA . PHE A 1 95 ? 12.447 -12.038 -13.534 1.00 86.12 95 PHE A CA 1
ATOM 783 C C . PHE A 1 95 ? 11.716 -13.105 -12.722 1.00 86.12 95 PHE A C 1
ATOM 785 O O . PHE A 1 95 ? 12.164 -14.250 -12.571 1.00 86.12 95 PHE A O 1
ATOM 792 N N . CYS A 1 96 ? 10.536 -12.732 -12.247 1.00 84.75 96 CYS A N 1
ATOM 793 C CA . CYS A 1 96 ? 9.562 -13.645 -11.674 1.00 84.75 96 CYS A CA 1
ATOM 794 C C . CYS A 1 96 ? 8.136 -13.190 -12.008 1.00 84.75 96 CYS A C 1
ATOM 796 O O . CYS A 1 96 ? 7.927 -12.072 -12.482 1.00 84.75 96 CYS A O 1
ATOM 798 N N . ILE A 1 97 ? 7.155 -14.057 -11.757 1.00 83.69 97 ILE A N 1
ATOM 799 C CA . ILE A 1 97 ? 5.735 -13.696 -11.800 1.00 83.69 97 ILE A CA 1
ATOM 800 C C . ILE A 1 97 ? 5.249 -13.420 -10.380 1.00 83.69 97 ILE A C 1
ATOM 802 O O . ILE A 1 97 ? 5.440 -14.251 -9.489 1.00 83.69 97 ILE A O 1
ATOM 806 N N . ASN A 1 98 ? 4.615 -12.267 -10.168 1.00 80.31 98 ASN A N 1
ATOM 807 C CA . ASN A 1 98 ? 4.028 -11.911 -8.878 1.00 80.31 98 ASN A CA 1
ATOM 808 C C . ASN A 1 98 ? 2.607 -12.479 -8.698 1.00 80.31 98 ASN A C 1
ATOM 810 O O . ASN A 1 98 ? 2.047 -13.139 -9.574 1.00 80.31 98 ASN A O 1
ATOM 814 N N . SER A 1 99 ? 1.985 -12.182 -7.555 1.00 73.69 99 SER A N 1
ATOM 815 C CA . SER A 1 99 ? 0.633 -12.663 -7.216 1.00 73.69 99 SER A CA 1
ATOM 816 C C . SER A 1 99 ? -0.481 -12.167 -8.151 1.00 73.69 99 SER A C 1
ATOM 818 O O . SER A 1 99 ? -1.592 -12.690 -8.101 1.00 73.69 99 SER A O 1
ATOM 820 N N . TYR A 1 100 ? -0.197 -11.180 -9.005 1.00 73.25 100 TYR A N 1
ATOM 821 C CA . TYR A 1 100 ? -1.119 -10.631 -10.002 1.00 73.25 100 TYR A CA 1
ATOM 822 C C . TYR A 1 100 ? -0.864 -11.174 -11.410 1.00 73.25 100 TYR A C 1
ATOM 824 O O . TYR A 1 100 ? -1.431 -10.665 -12.373 1.00 73.25 100 TYR A O 1
ATOM 832 N N . ASN A 1 101 ? -0.030 -12.209 -11.535 1.00 76.75 101 ASN A N 1
ATOM 833 C CA . ASN A 1 101 ? 0.375 -12.788 -12.810 1.00 76.75 101 ASN A CA 1
ATOM 834 C C . ASN A 1 101 ? 1.157 -11.811 -13.716 1.00 76.75 101 ASN A C 1
ATOM 836 O O . ASN A 1 101 ? 1.189 -11.983 -14.934 1.00 76.75 101 ASN A O 1
ATOM 840 N N . ASN A 1 102 ? 1.792 -10.792 -13.123 1.00 79.75 102 ASN A N 1
ATOM 841 C CA . ASN A 1 102 ? 2.645 -9.838 -13.830 1.00 79.75 102 ASN A CA 1
ATOM 842 C C . ASN A 1 102 ? 4.106 -10.276 -13.759 1.00 79.75 102 ASN A C 1
ATOM 844 O O . ASN A 1 102 ? 4.568 -10.733 -12.711 1.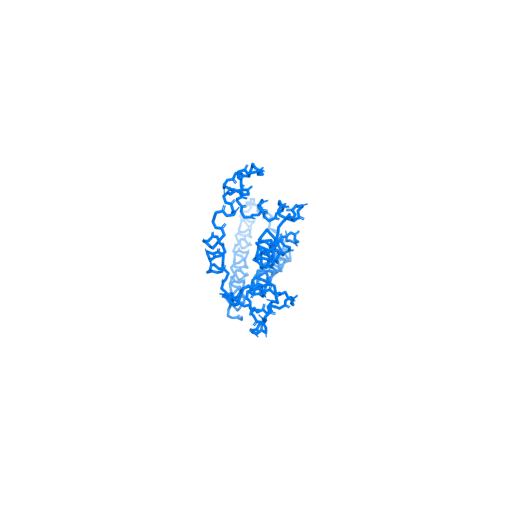00 79.75 102 ASN A O 1
ATOM 848 N N . ILE A 1 103 ? 4.843 -10.069 -14.850 1.00 84.31 103 ILE A N 1
ATOM 849 C CA . ILE A 1 103 ? 6.299 -10.225 -14.870 1.00 84.31 103 ILE A CA 1
ATOM 850 C C . ILE A 1 103 ? 6.918 -9.009 -14.177 1.00 84.31 103 ILE A C 1
ATOM 852 O O . ILE A 1 103 ? 6.632 -7.871 -14.551 1.00 84.31 103 ILE A O 1
ATOM 856 N N . VAL A 1 104 ? 7.760 -9.254 -13.176 1.00 84.75 104 VAL A N 1
ATOM 857 C CA . VAL A 1 104 ? 8.477 -8.228 -12.406 1.00 84.75 104 VAL A CA 1
ATOM 858 C C . VAL A 1 104 ? 9.949 -8.611 -12.250 1.00 84.75 104 VAL A C 1
ATOM 860 O O . VAL A 1 104 ? 10.308 -9.787 -12.350 1.00 84.75 104 VAL A O 1
ATOM 863 N N . PHE A 1 105 ? 10.812 -7.631 -11.979 1.00 86.69 105 PHE A N 1
ATOM 864 C CA . PHE A 1 105 ? 12.201 -7.896 -11.603 1.00 86.69 105 PHE A CA 1
ATOM 865 C C . PHE A 1 105 ? 12.272 -8.467 -10.183 1.00 86.69 105 PHE A C 1
ATOM 867 O O . PHE A 1 105 ? 11.610 -7.950 -9.280 1.00 86.69 105 PHE A O 1
ATOM 874 N N . LYS A 1 106 ? 13.125 -9.477 -9.960 1.00 82.44 106 LYS A N 1
ATOM 875 C CA . LYS A 1 106 ? 13.364 -10.026 -8.611 1.00 82.44 106 LYS A CA 1
ATOM 876 C C . LYS A 1 106 ? 14.014 -9.012 -7.665 1.00 82.44 106 LYS A C 1
ATOM 878 O O . LYS A 1 106 ? 13.736 -9.014 -6.472 1.00 82.44 106 LYS A O 1
ATOM 883 N N . ASN A 1 107 ? 14.877 -8.147 -8.198 1.00 81.81 107 ASN A N 1
ATOM 884 C CA . ASN A 1 107 ? 15.499 -7.049 -7.462 1.00 81.81 107 ASN A CA 1
ATOM 885 C C . ASN A 1 107 ? 15.278 -5.737 -8.224 1.00 81.81 107 ASN A C 1
ATOM 887 O O . ASN A 1 107 ? 16.030 -5.410 -9.139 1.00 81.81 107 ASN A O 1
ATOM 891 N N . GLN A 1 108 ? 14.227 -5.009 -7.848 1.00 78.12 108 GLN A N 1
ATOM 892 C CA . GLN A 1 108 ? 13.781 -3.798 -8.544 1.00 78.12 108 GLN A CA 1
ATOM 893 C C . GLN A 1 108 ? 14.817 -2.671 -8.529 1.00 78.12 108 GLN A C 1
ATOM 895 O O . GLN A 1 108 ? 15.073 -2.052 -9.558 1.00 78.12 108 GLN A O 1
ATOM 900 N N . GLU A 1 109 ? 15.446 -2.423 -7.380 1.00 78.56 109 GLU A N 1
ATOM 901 C CA . GLU A 1 109 ? 16.431 -1.348 -7.235 1.00 78.56 109 GLU A CA 1
ATOM 902 C C . GLU A 1 109 ? 17.696 -1.641 -8.051 1.00 78.56 109 GLU A C 1
ATOM 904 O O . GLU A 1 109 ? 18.167 -0.795 -8.814 1.00 78.56 109 GLU A O 1
ATOM 909 N N . SER A 1 110 ? 18.210 -2.872 -7.965 1.00 82.75 110 SER A N 1
ATOM 910 C CA . SER A 1 110 ? 19.363 -3.287 -8.764 1.00 82.75 110 SER A CA 1
ATOM 911 C C . SER A 1 110 ? 19.043 -3.311 -10.257 1.00 82.75 110 SER A C 1
ATOM 913 O O . SER A 1 110 ? 19.886 -2.907 -11.056 1.00 82.75 110 SER A O 1
ATOM 915 N N . ALA A 1 111 ? 17.851 -3.775 -10.645 1.00 84.12 111 ALA A N 1
ATOM 916 C CA . ALA A 1 111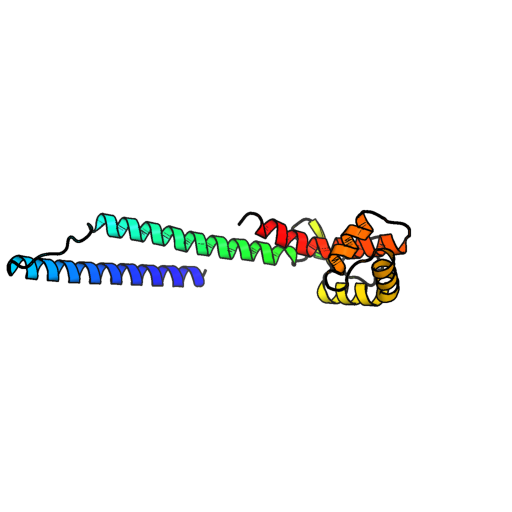 ? 17.433 -3.798 -12.042 1.00 84.12 111 ALA A CA 1
ATOM 917 C C . ALA A 1 111 ? 17.345 -2.379 -12.606 1.00 84.12 111 ALA A C 1
ATOM 919 O O . ALA A 1 111 ? 17.920 -2.126 -13.662 1.00 84.12 111 ALA A O 1
ATOM 920 N N . MET A 1 112 ? 16.727 -1.440 -11.884 1.00 85.31 112 MET A N 1
ATOM 921 C CA . MET A 1 112 ? 16.645 -0.044 -12.313 1.00 85.31 112 MET A CA 1
ATOM 922 C C . MET A 1 112 ? 18.029 0.590 -12.449 1.00 85.31 112 MET A C 1
ATOM 924 O O . MET A 1 112 ? 18.346 1.133 -13.504 1.00 85.31 112 MET A O 1
ATOM 928 N N . ASN A 1 113 ? 18.904 0.444 -11.452 1.00 83.75 113 ASN A N 1
ATOM 929 C CA . ASN A 1 113 ? 20.274 0.959 -11.543 1.00 83.75 113 ASN A CA 1
ATOM 930 C C . ASN A 1 113 ? 21.024 0.395 -12.762 1.00 83.75 113 ASN A C 1
ATOM 932 O O . ASN A 1 113 ? 21.735 1.130 -13.450 1.00 83.75 113 ASN A O 1
ATOM 936 N N . ASN A 1 114 ? 20.830 -0.890 -13.069 1.00 86.31 114 ASN A N 1
ATOM 937 C CA . ASN A 1 114 ? 21.418 -1.516 -14.250 1.00 86.31 114 ASN A CA 1
ATOM 938 C C . ASN A 1 114 ? 20.806 -0.986 -15.554 1.00 86.31 114 ASN A C 1
ATOM 940 O O . ASN A 1 114 ? 21.560 -0.691 -16.476 1.00 86.31 114 ASN A O 1
ATOM 944 N N . ILE A 1 115 ? 19.478 -0.823 -15.634 1.00 86.81 115 ILE A N 1
ATOM 945 C CA . ILE A 1 115 ? 18.789 -0.229 -16.795 1.00 86.81 115 ILE A CA 1
ATOM 946 C C . ILE A 1 115 ? 19.348 1.166 -17.080 1.00 86.81 115 ILE A C 1
ATOM 948 O O . ILE A 1 115 ? 19.744 1.434 -18.215 1.00 86.81 115 ILE A O 1
ATOM 952 N N . LEU A 1 116 ? 19.429 2.024 -16.057 1.00 85.56 116 LEU A N 1
ATOM 953 C CA . LEU A 1 116 ? 19.918 3.397 -16.196 1.00 85.56 116 LEU A CA 1
ATOM 954 C C . LEU A 1 116 ? 21.371 3.439 -16.647 1.00 85.56 116 LEU A C 1
ATOM 956 O O . LEU A 1 116 ? 21.704 4.185 -17.560 1.00 85.56 116 LEU A O 1
ATOM 960 N N . LYS A 1 117 ? 22.222 2.601 -16.054 1.00 86.69 117 LYS A N 1
ATOM 961 C CA . LYS A 1 117 ? 23.643 2.551 -16.394 1.00 86.69 117 LYS A CA 1
ATOM 962 C C . LYS A 1 117 ? 23.894 1.993 -17.796 1.00 86.69 117 LYS A C 1
ATOM 964 O O . LYS A 1 117 ? 24.736 2.512 -18.517 1.00 86.69 117 LYS A O 1
ATOM 969 N N . GLN A 1 118 ? 23.194 0.929 -18.190 1.00 87.31 118 GLN A N 1
ATOM 970 C CA . GLN A 1 118 ? 23.387 0.307 -19.506 1.00 87.31 118 GLN A CA 1
ATOM 971 C C . GLN A 1 118 ? 22.831 1.162 -20.648 1.00 87.31 118 GLN A C 1
ATOM 973 O O . GLN A 1 118 ? 23.347 1.095 -21.760 1.00 87.31 118 GLN A O 1
ATOM 978 N N . ASN A 1 119 ? 21.806 1.971 -20.376 1.00 86.50 119 ASN A N 1
ATOM 979 C CA . ASN A 1 119 ? 21.140 2.800 -21.376 1.00 86.50 119 ASN A CA 1
ATOM 980 C C . ASN A 1 119 ? 21.452 4.296 -21.214 1.00 86.50 119 ASN A C 1
ATOM 982 O O . ASN A 1 119 ? 20.773 5.106 -21.831 1.00 86.50 119 ASN A O 1
ATOM 986 N N . GLU A 1 120 ? 22.458 4.679 -20.421 1.00 86.94 120 GLU A N 1
ATOM 987 C CA . GLU A 1 120 ? 22.742 6.075 -20.044 1.00 86.94 120 GLU A CA 1
ATOM 988 C C . GLU A 1 120 ? 22.837 7.012 -21.259 1.00 86.94 120 GLU A C 1
ATOM 990 O O . GLU A 1 120 ? 22.182 8.052 -21.294 1.00 86.94 120 GLU A O 1
ATOM 995 N N . THR A 1 121 ? 23.580 6.613 -22.297 1.00 87.00 121 THR A N 1
ATOM 996 C CA . THR A 1 121 ? 23.730 7.394 -23.535 1.00 87.00 121 THR A CA 1
ATOM 997 C C . THR A 1 121 ? 22.410 7.538 -24.290 1.00 87.00 121 THR A C 1
ATOM 999 O O . THR A 1 121 ? 22.026 8.648 -24.645 1.00 87.00 121 THR A O 1
ATOM 1002 N N . LEU A 1 122 ? 21.678 6.435 -24.482 1.00 87.31 122 LEU A N 1
ATOM 1003 C CA . LEU A 1 122 ? 20.377 6.446 -25.156 1.00 87.31 122 LEU A CA 1
ATOM 1004 C C . LEU A 1 122 ? 19.361 7.293 -24.378 1.00 87.31 122 LEU A C 1
ATOM 1006 O O . LEU A 1 122 ? 18.603 8.059 -24.965 1.00 87.31 122 LEU A O 1
ATOM 1010 N N . ILE A 1 123 ? 19.352 7.175 -23.050 1.00 86.56 123 ILE A N 1
ATOM 1011 C CA . ILE A 1 123 ? 18.491 7.960 -22.168 1.00 86.56 123 ILE A CA 1
ATOM 1012 C C . ILE A 1 123 ? 18.822 9.446 -22.313 1.00 86.56 123 ILE A C 1
ATOM 1014 O O . ILE A 1 123 ? 17.906 10.232 -22.536 1.00 86.56 123 ILE A O 1
ATOM 1018 N N . ALA A 1 124 ? 20.098 9.835 -22.248 1.00 85.38 124 ALA A N 1
ATOM 1019 C CA . ALA A 1 124 ? 20.513 11.228 -22.407 1.00 85.38 124 ALA A CA 1
ATOM 1020 C C . ALA A 1 124 ? 20.071 11.810 -23.763 1.00 85.38 124 ALA A C 1
ATOM 1022 O O . ALA A 1 124 ? 19.452 12.876 -23.804 1.00 85.38 124 ALA A O 1
ATOM 1023 N N . GLU A 1 125 ? 20.287 11.071 -24.856 1.00 86.88 125 GLU A N 1
ATOM 1024 C CA . GLU A 1 125 ? 19.839 11.459 -26.200 1.00 86.88 125 GLU A CA 1
ATOM 1025 C C . GLU A 1 125 ? 18.313 11.624 -26.278 1.00 86.88 125 GLU A C 1
ATOM 1027 O O . GLU A 1 125 ? 17.809 12.579 -26.875 1.00 86.88 125 GLU A O 1
ATOM 1032 N N . LEU A 1 126 ? 17.552 10.715 -25.661 1.00 85.56 126 LEU A N 1
ATOM 1033 C CA . LEU A 1 126 ? 16.091 10.783 -25.618 1.00 85.56 126 LEU A CA 1
ATOM 1034 C C . LEU A 1 126 ? 15.590 11.965 -24.784 1.00 85.56 126 LEU A C 1
ATOM 1036 O O . LEU A 1 126 ? 14.631 12.624 -25.194 1.00 85.56 126 LEU A O 1
ATOM 1040 N N . LEU A 1 127 ? 16.222 12.247 -23.642 1.00 84.75 127 LEU A N 1
ATOM 1041 C CA . LEU A 1 127 ? 15.875 13.385 -22.790 1.00 84.75 127 LEU A CA 1
ATOM 1042 C C . LEU A 1 127 ? 16.091 14.711 -23.535 1.00 84.75 127 LEU A C 1
ATOM 1044 O O . LEU A 1 127 ? 15.213 15.576 -23.491 1.00 84.75 127 LEU A O 1
ATOM 1048 N N . GLU A 1 128 ? 17.197 14.840 -24.273 1.00 84.75 128 GLU A N 1
ATOM 1049 C CA . GLU A 1 128 ? 17.500 16.015 -25.099 1.00 84.75 128 GLU A CA 1
ATOM 1050 C C . GLU A 1 128 ? 16.538 16.133 -26.290 1.00 84.75 128 GLU A C 1
ATOM 1052 O O . GLU A 1 128 ? 15.826 17.133 -26.425 1.00 84.75 128 GLU A O 1
ATOM 1057 N N . LYS A 1 129 ? 16.437 15.081 -27.116 1.00 84.75 129 LYS A N 1
ATOM 1058 C CA . LYS A 1 129 ? 15.592 15.046 -28.325 1.00 84.75 129 LYS A CA 1
ATOM 1059 C C . LYS A 1 129 ? 14.125 15.336 -28.020 1.00 84.75 129 LYS A C 1
ATOM 1061 O O . LYS A 1 129 ? 13.424 15.925 -28.844 1.00 84.75 129 LYS A O 1
ATOM 1066 N N . ARG A 1 130 ? 13.642 14.881 -26.862 1.00 81.62 130 ARG A N 1
ATOM 1067 C CA . ARG A 1 130 ? 12.227 14.959 -26.470 1.00 81.62 130 ARG A CA 1
ATOM 1068 C C . ARG A 1 130 ? 11.957 16.027 -25.403 1.00 81.62 130 ARG A C 1
ATOM 1070 O O . ARG A 1 130 ? 10.817 16.154 -24.962 1.00 81.62 130 ARG A O 1
ATOM 1077 N N . ASN A 1 131 ? 12.969 16.820 -25.039 1.00 82.31 131 ASN A N 1
ATOM 1078 C CA . ASN A 1 131 ? 12.889 17.938 -24.093 1.00 82.31 131 ASN A CA 1
ATOM 1079 C C . ASN A 1 131 ? 12.269 17.552 -22.732 1.00 82.31 131 ASN A C 1
ATOM 1081 O O . ASN A 1 131 ? 11.381 18.230 -22.202 1.00 82.31 131 ASN A O 1
ATOM 1085 N N . ILE A 1 132 ? 12.717 16.426 -22.173 1.00 77.94 132 ILE A N 1
ATOM 1086 C CA . ILE A 1 132 ? 12.258 15.900 -20.882 1.00 77.94 132 ILE A CA 1
ATOM 1087 C C . ILE A 1 132 ? 13.229 16.364 -19.788 1.00 77.94 132 ILE A C 1
ATOM 1089 O O . ILE A 1 132 ? 14.429 16.125 -19.865 1.00 77.94 132 ILE A O 1
ATOM 1093 N N . LYS A 1 133 ? 12.716 17.014 -18.736 1.00 69.56 133 LYS A N 1
ATOM 1094 C CA . LYS A 1 133 ? 13.539 17.468 -17.599 1.00 69.56 133 LYS A CA 1
ATOM 1095 C C . LYS A 1 133 ? 13.951 16.290 -16.705 1.00 69.56 133 LYS A C 1
ATOM 1097 O O . LYS A 1 133 ? 13.088 15.512 -16.299 1.00 69.56 133 LYS A O 1
ATOM 1102 N N . GLU A 1 134 ? 15.227 16.230 -16.311 1.00 61.03 134 GLU A N 1
ATOM 1103 C CA . GLU A 1 134 ? 15.812 15.151 -15.485 1.00 61.03 134 GLU A CA 1
ATOM 1104 C C . GLU A 1 134 ? 15.064 14.885 -14.169 1.00 61.03 134 GLU A C 1
ATOM 1106 O O . GLU A 1 134 ? 14.933 13.741 -13.750 1.00 61.03 134 GLU A O 1
ATOM 1111 N N . SER A 1 135 ? 14.478 15.910 -13.541 1.00 49.59 135 SER A N 1
ATOM 1112 C CA . SER A 1 135 ? 13.720 15.759 -12.288 1.00 49.59 135 SER A CA 1
ATOM 1113 C C . SER A 1 135 ? 12.398 14.984 -12.419 1.00 49.59 135 SER A C 1
ATOM 1115 O O . SER A 1 135 ? 11.705 14.789 -11.422 1.00 49.59 135 SER A O 1
ATOM 1117 N N . LYS A 1 136 ? 12.029 14.552 -13.633 1.00 55.97 136 LYS A N 1
ATOM 1118 C CA . LYS A 1 136 ? 10.844 13.730 -13.941 1.00 55.97 136 LYS A CA 1
ATOM 1119 C C . LYS A 1 136 ? 11.190 12.515 -14.823 1.00 55.97 136 LYS A C 1
ATOM 1121 O O . LYS A 1 136 ? 10.319 12.015 -15.532 1.00 55.97 136 LYS A O 1
ATOM 1126 N N . SER A 1 137 ? 12.456 12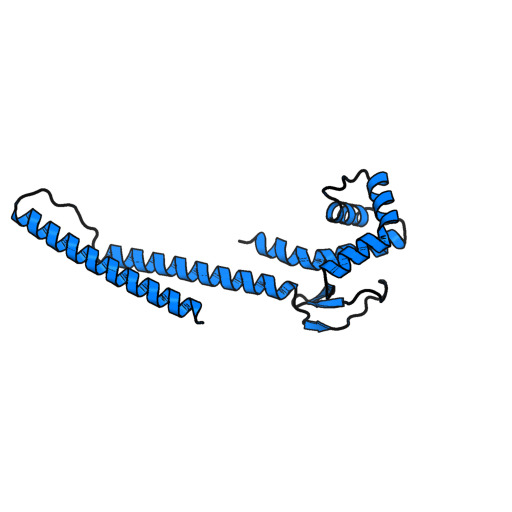.085 -14.820 1.00 64.69 137 SER A N 1
ATOM 1127 C CA . SER A 1 137 ? 13.088 11.318 -15.905 1.00 64.69 137 SER A CA 1
ATOM 1128 C C . SER A 1 137 ? 12.400 10.002 -16.278 1.00 64.69 137 SER A C 1
ATOM 1130 O O . SER A 1 137 ? 12.034 9.852 -17.435 1.00 64.69 137 SER A O 1
ATOM 1132 N N . HIS A 1 138 ? 12.202 9.052 -15.357 1.00 74.38 138 HIS A N 1
ATOM 1133 C CA . HIS A 1 138 ? 11.854 7.670 -15.742 1.00 74.38 138 HIS A CA 1
ATOM 1134 C C . HIS A 1 138 ? 10.417 7.511 -16.247 1.00 74.38 138 HIS A C 1
ATOM 1136 O O . HIS A 1 138 ? 10.195 6.913 -17.297 1.00 74.38 138 HIS A O 1
ATOM 1142 N N . ASP A 1 139 ? 9.445 8.097 -15.549 1.00 73.56 139 ASP A N 1
ATOM 1143 C CA . ASP A 1 139 ? 8.036 8.024 -15.945 1.00 73.56 139 ASP A CA 1
ATOM 1144 C C . ASP A 1 139 ? 7.752 8.845 -17.203 1.00 73.56 139 ASP A C 1
ATOM 1146 O O . ASP A 1 139 ? 7.048 8.390 -18.105 1.00 73.56 139 ASP A O 1
ATOM 1150 N N . ALA A 1 140 ? 8.334 10.045 -17.305 1.00 75.19 140 ALA A N 1
ATOM 1151 C CA . ALA A 1 140 ? 8.202 10.852 -18.511 1.00 75.19 140 ALA A CA 1
ATOM 1152 C C . ALA A 1 140 ? 8.864 10.167 -19.716 1.00 75.19 140 ALA A C 1
ATOM 1154 O O . ALA A 1 140 ? 8.314 10.202 -20.818 1.00 75.19 140 ALA A O 1
ATOM 1155 N N . LEU A 1 141 ? 10.006 9.506 -19.504 1.00 82.62 141 LEU A N 1
ATOM 1156 C CA . LEU A 1 141 ? 10.681 8.712 -20.524 1.00 82.62 141 LEU A CA 1
ATOM 1157 C C . LEU A 1 141 ? 9.836 7.505 -20.947 1.00 82.62 141 LEU A C 1
ATOM 1159 O O . LEU A 1 141 ? 9.666 7.296 -22.146 1.00 82.62 141 LEU A O 1
ATOM 1163 N N . TYR A 1 142 ? 9.242 6.773 -19.999 1.00 86.31 142 TYR A N 1
ATOM 1164 C CA . TYR A 1 142 ? 8.320 5.667 -20.281 1.00 86.31 142 TYR A CA 1
ATOM 1165 C C . TYR A 1 142 ? 7.155 6.111 -21.175 1.00 86.31 142 TYR A C 1
ATOM 1167 O O . TYR A 1 142 ? 6.956 5.544 -22.250 1.00 86.31 142 TYR A O 1
ATOM 1175 N N . PHE A 1 143 ? 6.417 7.157 -20.783 1.00 82.31 143 PHE A N 1
ATOM 1176 C CA . PHE A 1 143 ? 5.268 7.637 -21.563 1.00 82.31 143 PHE A CA 1
ATOM 1177 C C . PHE A 1 143 ? 5.678 8.178 -22.929 1.00 82.31 143 PHE A C 1
ATOM 1179 O O . PHE A 1 143 ? 4.956 8.019 -23.913 1.00 82.31 143 PHE A O 1
ATOM 1186 N N . SER A 1 144 ? 6.853 8.800 -23.009 1.00 82.88 144 SER A N 1
ATOM 1187 C CA . SER A 1 144 ? 7.390 9.252 -24.282 1.00 82.88 144 SER A CA 1
ATOM 1188 C C . SER A 1 144 ? 7.684 8.074 -25.212 1.00 82.88 144 SER A C 1
ATOM 1190 O O . SER A 1 144 ? 7.285 8.087 -26.379 1.00 82.88 144 SER A O 1
ATOM 1192 N N . LEU A 1 145 ? 8.360 7.042 -24.706 1.00 85.88 145 LEU A N 1
ATOM 1193 C CA . LEU A 1 145 ? 8.679 5.831 -25.458 1.00 85.88 145 LEU A CA 1
ATOM 1194 C C . LEU A 1 145 ? 7.422 5.050 -25.847 1.00 85.88 145 LEU A C 1
ATOM 1196 O O . LEU A 1 145 ? 7.368 4.523 -26.949 1.00 85.88 145 LEU A O 1
ATOM 1200 N N . GLN A 1 146 ? 6.382 5.045 -25.011 1.00 83.56 146 GLN A N 1
ATOM 1201 C CA . GLN A 1 146 ? 5.090 4.440 -25.343 1.00 83.56 146 GLN A CA 1
ATOM 1202 C C . GLN A 1 146 ? 4.452 5.064 -26.596 1.00 83.56 146 GLN A C 1
ATOM 1204 O O . GLN A 1 146 ? 3.800 4.370 -27.370 1.00 83.56 146 GLN A O 1
ATOM 1209 N N . GLN A 1 147 ? 4.625 6.373 -26.795 1.00 77.31 147 GLN A N 1
ATOM 1210 C CA . GLN A 1 147 ? 4.019 7.107 -27.911 1.00 77.31 147 GLN A CA 1
ATOM 1211 C C . GLN A 1 147 ? 4.857 7.059 -29.194 1.00 77.31 147 GLN A C 1
ATOM 1213 O O . GLN A 1 147 ? 4.300 7.149 -30.287 1.00 77.31 147 GLN A O 1
ATOM 1218 N N . TYR A 1 148 ? 6.181 6.926 -29.074 1.00 67.06 148 TYR A N 1
ATOM 1219 C CA . TYR A 1 148 ? 7.108 6.965 -30.204 1.00 67.06 148 TYR A CA 1
ATOM 1220 C C . TYR A 1 148 ? 8.231 5.941 -30.012 1.00 67.06 148 TYR A C 1
ATOM 1222 O O . TYR A 1 148 ? 9.199 6.212 -29.294 1.00 67.06 148 TYR A O 1
ATOM 1230 N N . GLN A 1 149 ? 8.100 4.794 -30.686 1.00 72.19 149 GLN A N 1
ATOM 1231 C CA . GLN A 1 149 ? 9.106 3.729 -30.752 1.00 72.19 149 GLN A CA 1
ATOM 1232 C C . GLN A 1 149 ? 9.688 3.709 -32.162 1.00 72.19 149 GLN A C 1
ATOM 1234 O O . GLN A 1 149 ? 8.996 3.363 -33.119 1.00 72.19 149 GLN A O 1
ATOM 1239 N N . SER A 1 150 ? 10.936 4.147 -32.305 1.00 71.00 150 SER A N 1
ATOM 1240 C CA . SER A 1 150 ? 11.575 4.315 -33.614 1.00 71.00 150 SER A CA 1
ATOM 1241 C C . SER A 1 150 ? 12.758 3.377 -33.855 1.00 71.00 150 SER A C 1
ATOM 1243 O O . SER A 1 150 ? 13.189 3.231 -34.997 1.00 71.00 150 SER A O 1
ATOM 1245 N N . SER A 1 151 ? 13.257 2.705 -32.811 1.00 83.12 151 SER A N 1
ATOM 1246 C CA . SER A 1 151 ? 14.360 1.744 -32.899 1.00 83.12 151 SER A CA 1
ATOM 1247 C C . SER A 1 151 ? 14.162 0.533 -31.980 1.00 83.12 151 SER A C 1
ATOM 1249 O O . SER A 1 151 ? 13.373 0.562 -31.031 1.00 83.12 151 SER A O 1
ATOM 1251 N N . GLU A 1 152 ? 14.905 -0.542 -32.252 1.00 83.50 152 GLU A N 1
ATOM 1252 C CA . GLU A 1 152 ? 14.926 -1.751 -31.419 1.00 83.50 152 GLU A CA 1
ATOM 1253 C C . GLU A 1 152 ? 15.406 -1.441 -29.991 1.00 83.50 152 GLU A C 1
ATOM 1255 O O . GLU A 1 152 ? 14.790 -1.884 -29.025 1.00 83.50 152 GLU A O 1
ATOM 1260 N N . SER A 1 153 ? 16.419 -0.581 -29.840 1.00 83.00 153 SER A N 1
ATOM 1261 C CA . SER A 1 153 ? 16.927 -0.154 -28.530 1.00 83.00 153 SER A CA 1
ATOM 1262 C C . SER A 1 153 ? 15.917 0.687 -27.739 1.00 83.00 153 SER A C 1
ATOM 1264 O O . SER A 1 153 ? 15.780 0.504 -26.532 1.00 83.00 153 SER A O 1
ATOM 1266 N N . GLU A 1 154 ? 15.164 1.576 -28.401 1.00 87.31 154 GLU A N 1
ATOM 1267 C CA . GLU A 1 154 ? 14.060 2.314 -27.762 1.00 87.31 154 GLU A CA 1
ATOM 1268 C C . GLU A 1 154 ? 12.945 1.361 -27.297 1.00 87.31 154 GLU A C 1
ATOM 1270 O O . GLU A 1 154 ? 12.374 1.548 -26.222 1.00 87.31 154 GLU A O 1
ATOM 1275 N N . THR A 1 155 ? 12.665 0.316 -28.081 1.00 84.31 155 THR A N 1
ATOM 1276 C CA . THR A 1 155 ? 11.654 -0.708 -27.769 1.00 84.31 155 THR A CA 1
ATOM 1277 C C . THR A 1 155 ? 12.089 -1.581 -26.588 1.00 84.31 155 THR A C 1
ATOM 1279 O O . THR A 1 155 ? 11.301 -1.836 -25.677 1.00 84.31 155 THR A O 1
ATOM 1282 N N . ALA A 1 156 ? 13.361 -1.985 -26.543 1.00 84.00 156 ALA A N 1
ATOM 1283 C CA . ALA A 1 156 ? 13.928 -2.731 -25.421 1.00 84.00 156 ALA A CA 1
ATOM 1284 C C . ALA A 1 156 ? 13.898 -1.911 -24.118 1.00 84.00 156 ALA A C 1
ATOM 1286 O O . ALA A 1 156 ? 13.452 -2.410 -23.082 1.00 84.00 156 ALA A O 1
ATOM 1287 N N . LEU A 1 157 ? 14.296 -0.633 -24.176 1.00 87.69 157 LEU A N 1
ATOM 1288 C CA . LEU A 1 157 ? 14.226 0.277 -23.030 1.00 87.69 157 LEU A CA 1
ATOM 1289 C C . LEU A 1 157 ? 12.779 0.495 -22.568 1.00 87.69 157 LEU A C 1
ATOM 1291 O O . LEU A 1 157 ? 12.514 0.479 -21.368 1.00 87.69 157 LEU A O 1
ATOM 1295 N N . TYR A 1 158 ? 11.834 0.638 -23.502 1.00 88.50 158 TYR A N 1
ATOM 1296 C CA . TYR A 1 158 ? 10.410 0.710 -23.181 1.00 88.50 158 TYR A CA 1
ATOM 1297 C C . TYR A 1 158 ? 9.942 -0.518 -22.392 1.00 88.50 158 TYR A C 1
ATOM 1299 O O . TYR A 1 158 ? 9.349 -0.356 -21.329 1.00 88.50 158 TYR A O 1
ATOM 1307 N N . HIS A 1 159 ? 10.243 -1.732 -22.859 1.00 87.81 159 HIS A N 1
ATOM 1308 C CA . HIS A 1 159 ? 9.831 -2.961 -22.175 1.00 87.81 159 HIS A CA 1
ATOM 1309 C C . HIS A 1 159 ? 10.481 -3.128 -20.795 1.00 87.81 159 HIS A C 1
ATOM 1311 O O . HIS A 1 159 ? 9.815 -3.566 -19.857 1.00 87.81 159 HIS A O 1
ATOM 1317 N N . LEU A 1 160 ? 11.749 -2.736 -20.637 1.00 88.75 160 LEU A N 1
ATOM 1318 C CA . LEU A 1 160 ? 12.424 -2.720 -19.335 1.00 88.75 160 LEU A CA 1
ATOM 1319 C C . LEU A 1 160 ? 11.741 -1.756 -18.351 1.00 88.75 160 LEU A C 1
ATOM 1321 O O . LEU A 1 160 ? 11.490 -2.120 -17.199 1.00 88.75 160 LEU A O 1
ATOM 1325 N N . LEU A 1 161 ? 11.393 -0.551 -18.810 1.00 87.81 161 LEU A N 1
ATOM 1326 C CA . LEU A 1 161 ? 10.665 0.432 -18.005 1.00 87.81 161 LEU A CA 1
ATOM 1327 C C . LEU A 1 161 ? 9.222 -0.008 -17.717 1.00 87.81 161 LEU A C 1
ATOM 1329 O O . LEU A 1 161 ? 8.721 0.260 -16.629 1.00 87.81 161 LEU A O 1
ATOM 1333 N N . ASP A 1 162 ? 8.569 -0.717 -18.638 1.00 86.50 162 ASP A N 1
ATOM 1334 C CA . ASP A 1 162 ? 7.221 -1.266 -18.450 1.00 86.50 162 ASP A CA 1
ATOM 1335 C C . ASP A 1 162 ? 7.189 -2.336 -17.349 1.00 86.50 162 ASP A C 1
ATOM 1337 O O . ASP A 1 162 ? 6.362 -2.276 -16.440 1.00 86.50 162 ASP A O 1
ATOM 1341 N N . ILE A 1 163 ? 8.151 -3.266 -17.353 1.00 85.81 163 ILE A N 1
ATOM 1342 C CA . ILE A 1 163 ? 8.299 -4.288 -16.301 1.00 85.81 163 ILE A CA 1
ATOM 1343 C C . ILE A 1 163 ? 8.605 -3.645 -14.944 1.00 85.81 163 ILE A C 1
ATOM 1345 O O . ILE A 1 163 ? 8.052 -4.063 -13.923 1.00 85.81 163 IL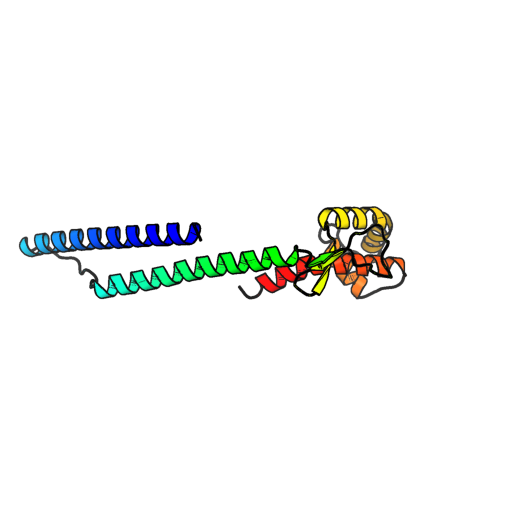E A O 1
ATOM 1349 N N . TYR A 1 164 ? 9.450 -2.610 -14.919 1.00 82.50 164 TYR A N 1
ATOM 1350 C CA . TYR A 1 164 ? 9.697 -1.842 -13.698 1.00 82.50 164 TYR A CA 1
ATOM 1351 C C . TYR A 1 164 ? 8.408 -1.180 -13.204 1.00 82.50 164 TYR A C 1
ATOM 1353 O O . TYR A 1 164 ? 8.045 -1.288 -12.034 1.00 82.50 164 TYR A O 1
ATOM 1361 N N . ARG A 1 165 ? 7.660 -0.540 -14.105 1.00 79.00 165 ARG A N 1
ATOM 1362 C CA . ARG A 1 165 ? 6.428 0.176 -13.771 1.00 79.00 165 ARG A CA 1
ATOM 1363 C C . ARG A 1 165 ? 5.299 -0.767 -13.333 1.00 79.00 165 ARG A C 1
ATOM 1365 O O . ARG A 1 165 ? 4.509 -0.382 -12.474 1.00 79.00 165 ARG A O 1
ATOM 1372 N N . ASN A 1 166 ? 5.247 -2.006 -13.829 1.00 74.38 166 ASN A N 1
ATOM 1373 C CA . ASN A 1 166 ? 4.289 -3.032 -13.384 1.00 74.38 166 ASN A CA 1
ATOM 1374 C C . ASN A 1 166 ? 4.400 -3.365 -11.887 1.00 74.38 166 ASN A C 1
ATOM 1376 O O . ASN A 1 166 ? 3.416 -3.788 -11.276 1.00 74.38 166 ASN A O 1
ATOM 1380 N N . TYR A 1 167 ? 5.560 -3.122 -11.272 1.00 69.19 167 TYR A N 1
ATOM 1381 C CA . TYR A 1 167 ? 5.712 -3.195 -9.821 1.00 69.19 167 TYR A CA 1
ATOM 1382 C C . TYR A 1 167 ? 4.892 -2.101 -9.113 1.00 69.19 167 TYR A C 1
ATOM 1384 O O . TYR A 1 167 ? 4.057 -2.407 -8.265 1.00 69.19 167 TYR A O 1
ATOM 1392 N N . TYR A 1 168 ? 5.042 -0.841 -9.536 1.00 61.22 168 TYR A N 1
ATOM 1393 C CA . TYR A 1 168 ? 4.468 0.340 -8.869 1.00 61.22 168 TYR A CA 1
ATOM 1394 C C . TYR A 1 168 ? 3.029 0.685 -9.285 1.00 61.22 168 TYR A C 1
ATOM 1396 O O . TYR A 1 168 ? 2.273 1.237 -8.489 1.00 61.22 168 TYR A O 1
ATOM 1404 N N . LEU A 1 169 ? 2.584 0.315 -10.493 1.00 53.28 169 LEU A N 1
ATOM 1405 C CA . LEU A 1 169 ? 1.179 0.478 -10.919 1.00 53.28 169 LEU A CA 1
ATOM 1406 C C . LEU A 1 169 ? 0.198 -0.327 -10.051 1.00 53.28 169 LEU A C 1
ATOM 1408 O O . LEU A 1 169 ? -1.007 -0.059 -10.051 1.00 53.28 169 LEU A O 1
ATOM 1412 N N . THR A 1 170 ? 0.717 -1.298 -9.305 1.00 48.69 170 THR A N 1
ATOM 1413 C CA . THR A 1 170 ? -0.027 -2.065 -8.308 1.00 48.69 170 THR A CA 1
ATOM 1414 C C . THR A 1 170 ? -0.193 -1.279 -6.996 1.00 48.69 170 THR A C 1
ATOM 1416 O O . THR A 1 170 ? -1.228 -1.409 -6.345 1.00 48.69 170 THR A O 1
ATOM 1419 N N . GLU A 1 171 ? 0.756 -0.402 -6.649 1.00 43.38 171 GLU A N 1
ATOM 1420 C CA . GLU A 1 171 ? 0.700 0.473 -5.466 1.00 43.38 171 GLU A CA 1
ATOM 1421 C C . GLU A 1 171 ? -0.239 1.678 -5.693 1.00 43.38 171 GLU A C 1
ATOM 1423 O O . GLU A 1 171 ? -1.074 1.989 -4.842 1.00 43.38 171 GLU A O 1
ATOM 1428 N N . GLU A 1 172 ? -0.214 2.312 -6.875 1.00 41.34 172 GLU A N 1
ATOM 1429 C CA . GLU A 1 172 ? -1.085 3.471 -7.166 1.00 41.34 172 GLU A CA 1
ATOM 1430 C C . GLU A 1 172 ? -2.574 3.101 -7.303 1.00 41.34 172 GLU A C 1
ATOM 1432 O O . GLU A 1 172 ? -3.446 3.841 -6.839 1.00 41.34 172 GLU A O 1
ATOM 1437 N N . LYS A 1 173 ? -2.902 1.941 -7.891 1.00 40.94 173 LYS A N 1
ATOM 1438 C CA . LYS A 1 173 ? -4.300 1.473 -7.998 1.00 40.94 173 LYS A CA 1
ATOM 1439 C C . LYS A 1 173 ? -4.865 0.947 -6.673 1.00 40.94 173 LYS A C 1
ATOM 1441 O O . LYS A 1 173 ? -6.084 0.929 -6.511 1.00 40.94 173 LYS A O 1
ATOM 1446 N N . GLY A 1 174 ? -4.006 0.558 -5.728 1.00 40.50 174 GLY A N 1
ATOM 1447 C CA . GLY A 1 174 ? -4.395 0.274 -4.343 1.00 40.50 174 GLY A CA 1
ATOM 1448 C C . GLY A 1 174 ? -4.666 1.545 -3.527 1.00 40.50 174 GLY A C 1
ATOM 1449 O O . GLY A 1 174 ? -5.541 1.542 -2.663 1.00 40.50 174 GLY A O 1
ATOM 1450 N N . GLY A 1 175 ? -3.977 2.649 -3.843 1.00 39.25 175 GLY A N 1
ATOM 1451 C CA . GLY A 1 175 ? -4.129 3.944 -3.168 1.00 39.25 175 GLY A CA 1
ATOM 1452 C C . GLY A 1 175 ? -5.280 4.831 -3.663 1.00 39.25 175 GLY A C 1
ATOM 1453 O O . GLY A 1 175 ? -5.714 5.709 -2.927 1.00 39.25 175 GLY A O 1
ATOM 1454 N N . GLN A 1 176 ? -5.811 4.613 -4.873 1.00 33.41 176 GLN A N 1
ATOM 1455 C CA . GLN A 1 176 ? -6.901 5.439 -5.433 1.00 33.41 176 GLN A CA 1
ATOM 1456 C C . GLN A 1 176 ? -8.328 4.985 -5.060 1.00 33.41 176 GLN A C 1
ATOM 1458 O O . GLN A 1 176 ? -9.287 5.650 -5.441 1.00 33.41 176 GLN A O 1
ATOM 1463 N N . ASN A 1 177 ? -8.478 3.899 -4.292 1.00 38.97 177 ASN A N 1
ATOM 1464 C CA . ASN A 1 177 ? -9.767 3.440 -3.741 1.00 38.97 177 ASN A CA 1
ATOM 1465 C C . ASN A 1 177 ? -9.825 3.479 -2.195 1.00 38.97 177 ASN A C 1
ATOM 1467 O O . ASN A 1 177 ? -10.684 2.818 -1.610 1.00 38.97 177 ASN A O 1
ATOM 1471 N N . SER A 1 178 ? -8.913 4.210 -1.539 1.00 34.91 178 SER A N 1
ATOM 1472 C CA . SER A 1 178 ? -8.904 4.410 -0.077 1.00 34.91 178 SER A CA 1
ATOM 1473 C C . SER A 1 178 ? -9.453 5.776 0.318 1.00 34.91 178 SER A C 1
ATOM 1475 O O . SER A 1 178 ? -8.984 6.778 -0.264 1.00 34.91 178 SER A O 1
#

Radius of gyration: 29.35 Å; chains: 1; bounding box: 53×42×82 Å

Foldseek 3Di:
DVVVVVVVVVLVVVVVVVVVVLVVLVVVQVVCVVVVHDGDDDDDPVVVVVVSVVVVVVVVVVVVVVVVLVVLLVQLQDFPAFDDDDPLADPVFTWGQTPVRAIATNDLVVLVVCLCVVCVVVQVVQCVVVVPDPVCRLVVLLVVL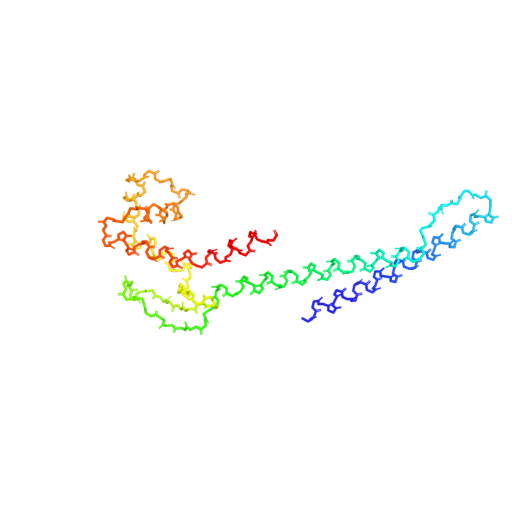VVDPDDSVSVNSNVSSVRSVSSCVSVVVSVVVD

pLDDT: mean 78.62, std 13.41, range [33.41, 93.31]